Protein AF-A0A4Y2C682-F1 (afdb_monomer)

Solvent-accessible surface area (backbone atoms only — not comparable to full-atom values): 7226 Å² total; per-residue (Å²): 105,81,40,66,34,87,90,76,68,45,68,35,51,70,90,61,62,43,97,85,60,44,32,58,91,82,42,46,59,71,65,71,80,80,71,78,54,52,49,100,83,68,45,78,51,75,72,57,66,69,59,49,40,46,75,70,36,84,85,38,91,58,19,64,60,42,72,77,38,48,65,59,51,52,50,52,51,52,39,55,73,48,60,44,40,84,41,79,44,76,63,79,102,43,83,44,82,44,78,47,66,72,80,81,84,74,84,82,82,79,84,128

Sequence (112 aa):
MNIICQFRETKNFAAERPSDGKFTSCCRKGKIKLEKPSDALSNDFLYPNFLLDLLTNPNNPDYKHIHDNIRSYNRAVSFASMRAKVVDLALGDHTYSKFTVRYVIAPVTFNQ

Foldseek 3Di:
DDDAQPPQRDDDDPVQQDPLSQGCVPCVSVPDDPDQDADPVRHRDDDDVVVVCLDPPPPPPCNVVCVVCVSVVVVVVVLVVQVWDFDWDDDDPDTDTDIDGDDDDDDDDDDD

Radius of gyration: 19.68 Å; Cα contacts (8 Å, |Δi|>4): 98; chains: 1; bounding box: 40×49×56 Å

Mean predicted aligned error: 14.63 Å

Organism: Araneus ventricosus (NCBI:txid182803)

Structure (mmCIF, N/CA/C/O backbone):
data_AF-A0A4Y2C682-F1
#
_entry.id   AF-A0A4Y2C682-F1
#
loop_
_atom_site.group_PDB
_atom_site.id
_atom_site.type_symbol
_atom_site.label_atom_id
_atom_site.label_alt_id
_atom_site.label_comp_id
_atom_site.label_asym_id
_atom_site.label_entity_id
_atom_site.label_seq_id
_atom_site.pdbx_PDB_ins_code
_atom_site.Cartn_x
_atom_site.Cartn_y
_atom_site.Cartn_z
_atom_site.occupancy
_atom_site.B_iso_or_equiv
_atom_site.auth_seq_id
_atom_site.auth_comp_id
_atom_site.auth_asym_id
_atom_site.auth_atom_id
_atom_site.pdbx_PDB_model_num
ATOM 1 N N . MET A 1 1 ? -20.577 -1.050 -14.815 1.00 68.81 1 MET A N 1
ATOM 2 C CA . MET A 1 1 ? -19.581 -0.800 -13.750 1.00 68.81 1 MET A CA 1
ATOM 3 C C . MET A 1 1 ? -18.891 0.535 -14.046 1.00 68.81 1 MET A C 1
ATOM 5 O O . MET A 1 1 ? -17.860 0.569 -14.709 1.00 68.81 1 MET A O 1
ATOM 9 N N . ASN A 1 2 ? -19.538 1.646 -13.671 1.00 80.75 2 ASN A N 1
ATOM 10 C CA . ASN A 1 2 ? -19.282 2.970 -14.272 1.00 80.75 2 ASN A CA 1
ATOM 11 C C . ASN A 1 2 ? -18.843 4.005 -13.228 1.00 80.75 2 ASN A C 1
ATOM 13 O O . ASN A 1 2 ? -18.415 5.095 -13.588 1.00 80.75 2 ASN A O 1
ATOM 17 N N . ILE A 1 3 ? -18.982 3.685 -11.937 1.00 81.94 3 ILE A N 1
ATOM 18 C CA . ILE A 1 3 ? -18.628 4.590 -10.846 1.00 81.94 3 ILE A CA 1
ATOM 19 C C . ILE A 1 3 ? -17.270 4.175 -10.301 1.00 81.94 3 ILE A C 1
ATOM 21 O O . ILE A 1 3 ? -17.061 3.011 -9.957 1.00 81.94 3 ILE A O 1
ATOM 25 N N . ILE A 1 4 ? -16.354 5.136 -10.234 1.00 82.19 4 ILE A N 1
ATOM 26 C CA . ILE A 1 4 ? -15.009 4.941 -9.704 1.00 82.19 4 ILE A CA 1
ATOM 27 C C . ILE A 1 4 ? -15.016 5.301 -8.220 1.00 82.19 4 ILE A C 1
ATOM 29 O O . ILE A 1 4 ? -15.474 6.374 -7.824 1.00 82.19 4 ILE A O 1
ATOM 33 N N . CYS A 1 5 ? -14.511 4.398 -7.384 1.00 76.75 5 CYS A N 1
ATOM 34 C CA . CYS A 1 5 ? -14.280 4.697 -5.982 1.00 76.75 5 CYS A CA 1
ATOM 35 C C . CYS A 1 5 ? -13.136 5.711 -5.846 1.00 76.75 5 CYS A C 1
ATOM 37 O O . CYS A 1 5 ? -12.014 5.420 -6.243 1.00 76.75 5 CYS A O 1
ATOM 39 N N . GLN A 1 6 ? -13.377 6.858 -5.210 1.00 75.94 6 GLN A N 1
ATOM 40 C CA . GLN A 1 6 ? -12.347 7.892 -5.023 1.00 75.94 6 GLN A CA 1
ATOM 41 C C . GLN A 1 6 ? -11.151 7.424 -4.176 1.00 75.94 6 GLN A C 1
ATOM 43 O O . GLN A 1 6 ? -10.045 7.923 -4.333 1.00 75.94 6 GLN A O 1
ATOM 48 N N . PHE A 1 7 ? -11.348 6.449 -3.283 1.00 71.25 7 PHE A N 1
ATOM 49 C CA . PHE A 1 7 ? -10.297 6.005 -2.363 1.00 71.25 7 PHE A CA 1
ATOM 50 C C . PHE A 1 7 ? -9.344 4.966 -2.962 1.00 71.25 7 PHE A C 1
ATOM 52 O O . PHE A 1 7 ? -8.177 4.903 -2.567 1.00 71.25 7 PHE A O 1
ATOM 59 N N . ARG A 1 8 ? -9.841 4.099 -3.854 1.00 70.38 8 ARG A N 1
ATOM 60 C CA . ARG A 1 8 ? -9.059 2.977 -4.413 1.00 70.38 8 ARG A CA 1
ATOM 61 C C . ARG A 1 8 ? -9.163 2.817 -5.925 1.00 70.38 8 ARG A C 1
ATOM 63 O O . ARG A 1 8 ? -8.638 1.841 -6.449 1.00 70.38 8 ARG A O 1
ATOM 70 N N . GLU A 1 9 ? -9.846 3.737 -6.600 1.00 75.81 9 GLU A N 1
ATOM 71 C CA . GLU A 1 9 ? -9.977 3.807 -8.063 1.00 75.81 9 GLU A CA 1
ATOM 72 C C . GLU A 1 9 ? -10.583 2.552 -8.704 1.00 75.81 9 GLU A C 1
ATOM 74 O O . GLU A 1 9 ? -10.461 2.310 -9.903 1.00 75.81 9 GLU A O 1
ATOM 79 N N . THR A 1 10 ? -11.274 1.733 -7.915 1.00 74.44 10 THR A N 1
ATOM 80 C CA . THR A 1 10 ? -11.962 0.551 -8.425 1.00 74.44 10 THR A CA 1
ATOM 81 C C . THR A 1 10 ? -13.242 0.970 -9.134 1.00 74.44 10 THR A C 1
ATOM 83 O O . THR A 1 10 ? -13.958 1.872 -8.686 1.00 74.44 10 THR A O 1
ATOM 86 N N . LYS A 1 11 ? -13.557 0.298 -10.243 1.00 82.00 11 LYS A N 1
ATOM 87 C CA . LYS A 1 11 ? -14.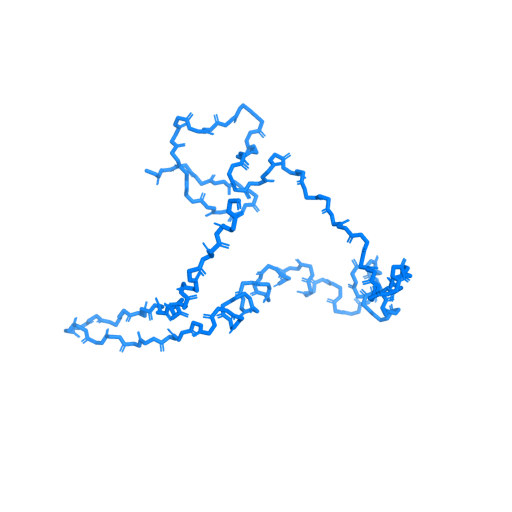866 0.420 -10.888 1.00 82.00 11 LYS A CA 1
ATOM 88 C C . LYS A 1 11 ? -15.873 -0.374 -10.053 1.00 82.00 11 LYS A C 1
ATOM 90 O O . LYS A 1 11 ? -15.575 -1.488 -9.651 1.00 82.00 11 LYS A O 1
ATOM 95 N N . ASN A 1 12 ? -17.043 0.187 -9.778 1.00 80.12 12 ASN A N 1
ATOM 96 C CA . ASN A 1 12 ? -18.121 -0.470 -9.031 1.00 80.12 12 ASN A CA 1
ATOM 97 C C . ASN A 1 12 ? -19.456 -0.274 -9.770 1.00 80.12 12 ASN A C 1
ATOM 99 O O . ASN A 1 12 ? -19.555 0.525 -10.720 1.00 80.12 12 ASN A O 1
ATOM 103 N N . PHE A 1 13 ? -20.490 -1.023 -9.384 1.00 81.38 13 PHE A N 1
ATOM 104 C CA . PHE A 1 13 ? -21.832 -0.797 -9.920 1.00 81.38 13 PHE A CA 1
ATOM 105 C C . PHE A 1 13 ? -22.444 0.465 -9.309 1.00 81.38 13 PHE A C 1
ATOM 107 O O . PHE A 1 13 ? -22.204 0.797 -8.152 1.00 81.38 13 PHE A O 1
ATOM 114 N N . ALA A 1 14 ? -23.247 1.188 -10.093 1.00 82.81 14 ALA A N 1
ATOM 115 C CA . ALA A 1 14 ? -23.876 2.418 -9.613 1.00 82.81 14 ALA A CA 1
ATOM 116 C C . ALA A 1 14 ? -24.829 2.157 -8.434 1.00 82.81 14 ALA A C 1
ATOM 118 O O . ALA A 1 14 ? -24.860 2.945 -7.494 1.00 82.81 14 ALA A O 1
ATOM 119 N N . ALA A 1 15 ? -25.523 1.014 -8.456 1.00 81.69 15 ALA A N 1
ATOM 120 C CA . ALA A 1 15 ? -26.411 0.562 -7.386 1.00 81.69 15 ALA A CA 1
ATOM 121 C C . ALA A 1 15 ? -25.685 0.290 -6.054 1.00 81.69 15 ALA A C 1
ATOM 123 O O . ALA A 1 15 ? -26.304 0.331 -4.998 1.00 81.69 15 ALA A O 1
ATOM 124 N N . GLU A 1 16 ? -24.374 0.041 -6.086 1.00 80.12 16 GLU A N 1
ATOM 125 C CA . GLU A 1 16 ? -23.567 -0.223 -4.890 1.00 80.12 16 GLU A CA 1
ATOM 126 C C . GLU A 1 16 ? -22.995 1.056 -4.272 1.00 80.12 16 GLU A C 1
ATOM 128 O O . GLU A 1 16 ? -22.283 0.969 -3.272 1.00 80.12 16 GLU A O 1
ATOM 133 N N . ARG A 1 17 ? -23.245 2.234 -4.869 1.00 81.88 17 ARG A N 1
ATOM 134 C CA . ARG A 1 17 ? -22.695 3.508 -4.395 1.00 81.88 17 ARG A CA 1
ATOM 135 C C . ARG A 1 17 ? -23.321 3.875 -3.047 1.00 81.88 17 ARG A C 1
ATOM 137 O O . ARG A 1 17 ? -24.493 4.245 -3.008 1.00 81.88 17 ARG A O 1
ATOM 144 N N . PRO A 1 18 ? -22.551 3.849 -1.949 1.00 79.62 18 PRO A N 1
ATOM 145 C CA . PRO A 1 18 ? -23.061 4.291 -0.664 1.00 79.62 18 PRO A CA 1
ATOM 146 C C . PRO A 1 18 ? -23.065 5.825 -0.590 1.00 79.62 18 PRO A C 1
ATOM 148 O O . PRO A 1 18 ? -22.289 6.496 -1.278 1.00 79.62 18 PRO A O 1
ATOM 151 N N . SER A 1 19 ? -23.929 6.383 0.261 1.00 81.50 19 SER A N 1
ATOM 152 C CA . SER A 1 19 ? -24.087 7.836 0.444 1.00 81.50 19 SER A CA 1
ATOM 153 C C . SER A 1 19 ? -22.815 8.529 0.946 1.00 81.50 19 SER A C 1
ATOM 155 O O . SER A 1 19 ? -22.566 9.680 0.604 1.00 81.50 19 SER A O 1
ATOM 157 N N . ASP A 1 20 ? -21.978 7.813 1.698 1.00 78.75 20 ASP A N 1
ATOM 158 C CA . ASP A 1 20 ? -20.686 8.272 2.220 1.00 78.75 20 ASP A CA 1
ATOM 159 C C . ASP A 1 20 ? -19.522 8.132 1.214 1.00 78.75 20 ASP A C 1
ATOM 161 O O . ASP A 1 20 ? -18.380 8.467 1.531 1.00 78.75 20 ASP A O 1
ATOM 165 N N . GLY A 1 21 ? -19.778 7.595 0.013 1.00 75.31 21 GLY A N 1
ATOM 166 C CA . GLY A 1 21 ? -18.769 7.349 -1.022 1.00 75.31 21 GLY A CA 1
ATOM 167 C C . GLY A 1 21 ? -17.776 6.218 -0.711 1.00 75.31 21 GLY A C 1
ATOM 168 O O . GLY A 1 21 ? -16.901 5.925 -1.534 1.00 75.31 21 GLY A O 1
ATOM 169 N N . LYS A 1 22 ? -17.895 5.541 0.439 1.00 75.19 22 LYS A N 1
ATOM 170 C CA . LYS A 1 22 ? -16.986 4.474 0.874 1.00 75.19 22 LYS A CA 1
ATOM 171 C C . LYS A 1 22 ? -17.593 3.100 0.606 1.00 75.19 22 LYS A C 1
ATOM 173 O O . LYS A 1 22 ? -18.225 2.494 1.467 1.00 75.19 22 LYS A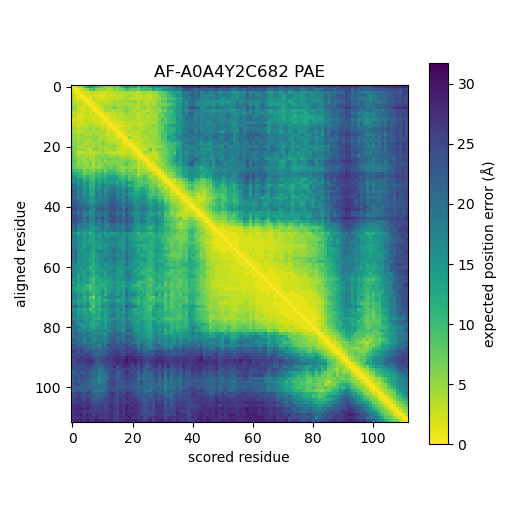 O 1
ATOM 178 N N . PHE A 1 23 ? -17.343 2.570 -0.587 1.00 78.62 23 PHE A N 1
ATOM 179 C CA . PHE A 1 23 ? -17.809 1.241 -0.995 1.00 78.62 23 PHE A CA 1
ATOM 180 C C . PHE A 1 23 ? -17.453 0.152 0.034 1.00 78.62 23 PHE A C 1
ATOM 182 O O . PHE A 1 23 ? -16.331 0.087 0.543 1.00 78.62 23 PHE A O 1
ATOM 189 N N . THR A 1 24 ? -18.406 -0.729 0.336 1.00 74.50 24 THR A N 1
ATOM 190 C CA . THR A 1 24 ? -18.225 -1.851 1.274 1.00 74.50 24 THR A CA 1
ATOM 191 C C . THR A 1 24 ? -17.246 -2.883 0.729 1.00 74.50 24 THR A C 1
ATOM 193 O O . THR A 1 24 ? -16.292 -3.225 1.420 1.00 74.50 24 THR A O 1
ATOM 196 N N . SER A 1 25 ? -17.437 -3.312 -0.518 1.00 72.50 25 SER A N 1
ATOM 197 C CA . SER A 1 25 ? -16.575 -4.295 -1.187 1.00 72.50 25 SER A CA 1
ATOM 198 C C . SER A 1 25 ? -15.130 -3.797 -1.314 1.00 72.50 25 SER A C 1
ATOM 200 O O . SER A 1 25 ? -14.180 -4.465 -0.918 1.00 72.50 25 SER A O 1
ATOM 202 N N . CYS A 1 26 ? -14.960 -2.562 -1.787 1.00 72.25 26 CYS A N 1
ATOM 203 C CA . CYS A 1 26 ? -13.646 -2.016 -2.100 1.00 72.25 26 CYS A CA 1
ATOM 204 C C . CYS A 1 26 ? -12.932 -1.374 -0.894 1.00 72.25 26 CYS A C 1
ATOM 206 O O . CYS A 1 26 ? -11.746 -1.608 -0.663 1.00 72.25 26 CYS A O 1
ATOM 208 N N . CYS A 1 27 ? -13.623 -0.531 -0.124 1.00 69.12 27 CYS A N 1
ATOM 209 C CA . CYS A 1 27 ? -13.009 0.236 0.962 1.00 69.12 27 CYS A CA 1
ATOM 210 C C . CYS A 1 27 ? -13.247 -0.374 2.339 1.00 69.12 27 CYS A C 1
ATOM 212 O O . CYS A 1 27 ? -12.723 0.176 3.305 1.00 69.12 27 CYS A O 1
ATOM 214 N N . ARG A 1 28 ? -14.085 -1.416 2.472 1.00 74.88 28 ARG A N 1
ATOM 215 C CA . ARG A 1 28 ? -14.646 -1.848 3.768 1.00 74.88 28 ARG A CA 1
ATOM 216 C C . ARG A 1 28 ? -15.188 -0.662 4.579 1.00 74.88 28 ARG A C 1
ATOM 218 O O . ARG A 1 28 ? -14.989 -0.583 5.785 1.00 74.88 28 ARG A O 1
ATOM 225 N N . LYS A 1 29 ? -15.816 0.323 3.920 1.00 71.06 29 LYS A N 1
ATOM 226 C CA . LYS A 1 29 ? -16.220 1.604 4.543 1.00 71.06 29 LYS A CA 1
ATOM 227 C C . LYS A 1 29 ? -15.081 2.372 5.250 1.00 71.06 29 LYS A C 1
ATOM 229 O O . LYS A 1 29 ? -15.305 3.093 6.217 1.00 71.06 29 LYS A O 1
ATOM 234 N N . GLY A 1 30 ? -13.839 2.206 4.803 1.00 62.62 30 GLY A N 1
ATOM 235 C CA . GLY A 1 30 ? -12.648 2.751 5.462 1.00 62.62 30 GLY A CA 1
ATOM 236 C C . GLY A 1 30 ? -12.229 1.994 6.728 1.00 62.62 30 GLY A C 1
ATOM 237 O O . GLY A 1 30 ? -11.282 2.407 7.386 1.00 62.62 30 GLY A O 1
ATOM 238 N N . LYS A 1 31 ? -12.895 0.885 7.074 1.00 62.84 31 LYS A N 1
ATOM 239 C CA . LYS A 1 31 ? -12.539 0.031 8.210 1.00 62.84 31 LYS A CA 1
ATOM 240 C C . LYS A 1 31 ? -11.465 -0.964 7.786 1.00 62.84 31 LYS A C 1
ATOM 242 O O . LYS A 1 31 ? -11.735 -2.140 7.554 1.00 62.84 31 LYS A O 1
ATOM 247 N N . ILE A 1 32 ? -10.236 -0.484 7.672 1.00 61.41 32 ILE A N 1
ATOM 248 C CA . ILE A 1 32 ? -9.067 -1.355 7.745 1.00 61.41 32 ILE A CA 1
ATOM 249 C C . ILE A 1 32 ? -8.522 -1.194 9.151 1.00 61.41 32 ILE A C 1
ATOM 251 O O . ILE A 1 32 ? -7.896 -0.189 9.469 1.00 61.41 32 ILE A O 1
ATOM 255 N N . LYS A 1 33 ? -8.822 -2.168 10.012 1.00 59.97 33 LYS A N 1
ATOM 256 C CA . LYS A 1 33 ? -8.011 -2.375 11.206 1.00 59.97 33 LYS A CA 1
ATOM 257 C C . LYS A 1 33 ? -6.747 -3.070 10.721 1.00 59.97 33 LYS A C 1
ATOM 259 O O . LYS A 1 33 ? -6.833 -4.191 10.227 1.00 59.97 33 LYS A O 1
ATOM 264 N N . LEU A 1 34 ? -5.616 -2.377 10.788 1.00 56.09 34 LEU A N 1
ATOM 265 C CA . LEU A 1 34 ? -4.331 -3.060 10.757 1.00 56.09 34 LEU A CA 1
ATOM 266 C C . LEU A 1 34 ? -4.245 -3.809 12.083 1.00 56.09 34 LEU A C 1
ATOM 268 O O . LEU A 1 34 ? -4.291 -3.187 13.146 1.00 56.09 34 LEU A O 1
ATOM 272 N N . GLU A 1 35 ? -4.241 -5.135 12.021 1.00 61.81 35 GLU A N 1
ATOM 273 C CA . GLU A 1 35 ? -3.887 -5.930 13.189 1.00 61.81 35 GLU A CA 1
ATOM 274 C C . GLU A 1 35 ? -2.452 -5.573 13.569 1.00 61.81 35 GLU A C 1
ATOM 276 O O . GLU A 1 35 ? -1.614 -5.330 12.692 1.00 61.81 35 GLU A O 1
ATOM 281 N N . LYS A 1 36 ? -2.182 -5.477 14.873 1.00 66.94 36 LYS A N 1
ATOM 282 C CA . LYS A 1 36 ? -0.801 -5.349 15.318 1.00 66.94 36 LYS A CA 1
ATOM 283 C C . LYS A 1 36 ? -0.069 -6.592 14.821 1.00 66.94 36 LYS A C 1
ATOM 285 O O . LYS A 1 36 ? -0.561 -7.691 15.079 1.00 66.94 36 LYS A O 1
ATOM 290 N N . PRO A 1 37 ? 1.045 -6.445 14.090 1.00 66.56 37 PRO A N 1
ATOM 291 C CA . PRO A 1 37 ? 1.846 -7.604 13.759 1.00 66.56 37 PRO A CA 1
ATOM 292 C C . PRO A 1 37 ? 2.256 -8.259 15.078 1.00 66.56 37 PRO A C 1
ATOM 294 O O . PRO A 1 37 ? 2.712 -7.573 15.991 1.00 66.56 37 PRO A O 1
ATOM 297 N N . SER A 1 38 ? 2.044 -9.562 15.190 1.00 72.44 38 SER A N 1
ATOM 298 C CA . SER A 1 38 ? 2.489 -10.370 16.317 1.00 72.44 38 SER A CA 1
ATOM 299 C C . SER A 1 38 ? 3.309 -11.544 15.801 1.00 72.44 38 SER A C 1
ATOM 301 O O . SER A 1 38 ? 3.122 -12.001 14.670 1.00 72.44 38 SER A O 1
ATOM 303 N N . ASP A 1 39 ? 4.283 -11.989 16.591 1.00 71.94 39 ASP A N 1
ATOM 304 C CA . ASP A 1 39 ? 5.057 -13.182 16.255 1.00 71.94 39 ASP A CA 1
ATOM 305 C C . ASP A 1 3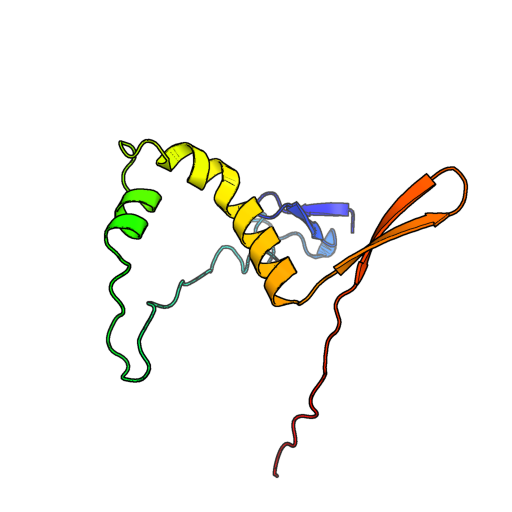9 ? 4.234 -14.466 16.491 1.00 71.94 39 ASP A C 1
ATOM 307 O O . ASP A 1 39 ? 3.096 -14.437 16.966 1.00 71.94 39 ASP A O 1
ATOM 311 N N . ALA A 1 40 ? 4.815 -15.627 16.173 1.00 74.62 40 ALA A N 1
ATOM 312 C CA . ALA A 1 40 ? 4.174 -16.926 16.402 1.00 74.62 40 ALA A CA 1
ATOM 313 C C . ALA A 1 40 ? 3.862 -17.211 17.889 1.00 74.62 40 ALA A C 1
ATOM 315 O O . ALA A 1 40 ? 3.102 -18.130 18.189 1.00 74.62 40 ALA A O 1
ATOM 316 N N . LEU A 1 41 ? 4.437 -16.434 18.809 1.00 81.81 41 LEU A N 1
ATOM 317 C CA . LEU A 1 41 ? 4.247 -16.515 20.255 1.00 81.81 41 LEU A CA 1
ATOM 318 C C . LEU A 1 41 ? 3.294 -15.423 20.775 1.00 81.81 41 LEU A C 1
ATOM 320 O O . LEU A 1 41 ? 3.126 -15.284 21.982 1.00 81.81 41 LEU A O 1
ATOM 324 N N . SER A 1 42 ? 2.624 -14.692 19.875 1.00 75.12 42 SER A N 1
ATOM 325 C CA . SER A 1 42 ? 1.705 -13.589 20.187 1.00 75.12 42 SER A CA 1
ATOM 326 C C . SER A 1 42 ? 2.351 -12.379 20.875 1.00 75.12 42 SER A C 1
ATOM 328 O O . SER A 1 42 ? 1.642 -11.574 21.478 1.00 75.12 42 SER A O 1
ATOM 330 N N . ASN A 1 43 ? 3.669 -12.204 20.764 1.00 79.81 43 ASN A N 1
ATOM 331 C CA . ASN A 1 43 ? 4.322 -10.969 21.190 1.00 79.81 43 ASN A CA 1
ATOM 332 C C . ASN A 1 43 ? 4.088 -9.879 20.144 1.00 79.81 43 ASN A C 1
ATOM 334 O O . ASN A 1 43 ? 4.235 -10.134 18.946 1.00 79.81 43 ASN A O 1
ATOM 338 N N . ASP A 1 44 ? 3.765 -8.663 20.594 1.00 77.81 44 ASP A N 1
ATOM 339 C CA . ASP A 1 44 ? 3.654 -7.490 19.723 1.00 77.81 44 ASP A CA 1
ATOM 340 C C . ASP A 1 44 ? 4.983 -7.298 18.967 1.00 77.81 44 ASP A C 1
ATOM 342 O O . ASP A 1 44 ? 6.031 -7.026 19.559 1.00 77.81 44 ASP A O 1
ATOM 346 N N . PHE A 1 45 ? 4.943 -7.424 17.642 1.00 68.38 45 PHE A N 1
ATOM 347 C CA . PHE A 1 45 ? 6.070 -7.097 16.785 1.00 68.38 45 PHE A CA 1
ATOM 348 C C . PHE A 1 45 ? 6.207 -5.576 16.770 1.00 68.38 45 PHE A C 1
ATOM 350 O O . PHE A 1 45 ? 5.373 -4.854 16.214 1.00 68.38 45 PHE A O 1
ATOM 357 N N . LEU A 1 46 ? 7.277 -5.069 17.374 1.00 70.69 46 LEU A N 1
ATOM 358 C CA . LEU A 1 46 ? 7.679 -3.690 17.149 1.00 70.69 46 LEU A CA 1
ATOM 359 C C . LEU A 1 46 ? 8.097 -3.562 15.687 1.00 70.69 46 LEU A C 1
ATOM 361 O O . LEU A 1 46 ? 9.001 -4.258 15.218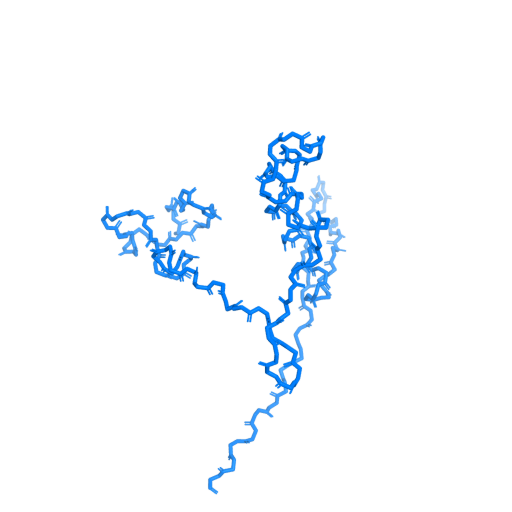 1.00 70.69 46 LEU A O 1
ATOM 365 N N . TYR A 1 47 ? 7.423 -2.672 14.957 1.00 71.38 47 TYR A N 1
ATOM 366 C CA . TYR A 1 47 ? 7.895 -2.275 13.640 1.00 71.38 47 TYR A CA 1
ATOM 367 C C . TYR A 1 47 ? 9.349 -1.812 13.774 1.00 71.38 47 TYR A C 1
ATOM 369 O O . TYR A 1 47 ? 9.646 -1.019 14.671 1.00 71.38 47 TYR A O 1
ATOM 377 N N . PRO A 1 48 ? 10.257 -2.278 12.900 1.00 84.31 48 PRO A N 1
ATOM 378 C CA . PRO A 1 48 ? 11.609 -1.754 12.849 1.00 84.31 48 PRO A CA 1
ATOM 379 C C . PRO A 1 48 ? 11.597 -0.222 12.852 1.00 84.31 48 PRO A C 1
ATOM 381 O O . PRO A 1 48 ? 10.858 0.389 12.078 1.00 84.31 48 PRO A O 1
ATOM 384 N N . ASN A 1 49 ? 12.424 0.397 13.699 1.00 8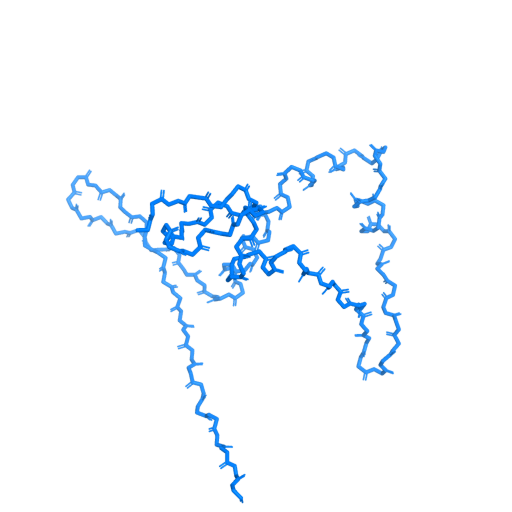2.81 49 ASN A N 1
ATOM 385 C CA . ASN A 1 49 ? 12.416 1.852 13.900 1.00 82.81 49 ASN A CA 1
ATOM 386 C C . ASN A 1 49 ? 12.578 2.632 12.591 1.00 82.81 49 ASN A C 1
ATOM 388 O O . ASN A 1 49 ? 11.952 3.671 12.423 1.00 82.81 49 ASN A O 1
ATOM 392 N N . PHE A 1 50 ? 13.354 2.105 11.640 1.00 84.50 50 PHE A N 1
ATOM 393 C CA . PHE 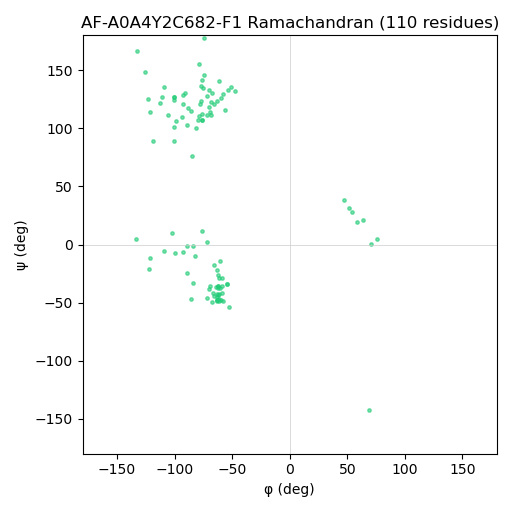A 1 50 ? 13.510 2.735 10.332 1.00 84.50 50 PHE A CA 1
ATOM 394 C C . PHE A 1 50 ? 12.197 2.768 9.533 1.00 84.50 50 PHE A C 1
ATOM 396 O O . PHE A 1 50 ? 11.938 3.761 8.874 1.00 84.50 50 PHE A O 1
ATOM 403 N N . LEU A 1 51 ? 11.344 1.734 9.606 1.00 83.25 51 LEU A N 1
ATOM 404 C CA . LEU A 1 51 ? 10.033 1.735 8.941 1.00 83.25 51 LEU A CA 1
ATOM 405 C C . LEU A 1 51 ? 9.074 2.706 9.620 1.00 83.25 51 LEU A C 1
ATOM 407 O O . LEU A 1 51 ? 8.297 3.375 8.945 1.00 83.25 51 LEU A O 1
ATOM 411 N N . LEU A 1 52 ? 9.124 2.783 10.949 1.00 84.12 52 LEU A N 1
ATOM 412 C CA . LEU A 1 52 ? 8.313 3.737 11.692 1.00 84.12 52 LEU A CA 1
ATOM 413 C C . LEU A 1 52 ? 8.701 5.172 11.328 1.00 84.12 52 LEU A C 1
ATOM 415 O O . LEU A 1 52 ? 7.823 5.971 11.007 1.00 84.12 52 LEU A O 1
ATOM 419 N N . ASP A 1 53 ? 9.998 5.473 11.312 1.00 86.06 53 ASP A N 1
ATOM 420 C CA . ASP A 1 53 ? 10.539 6.768 10.901 1.00 86.06 53 ASP A CA 1
ATOM 421 C C . ASP A 1 53 ? 10.117 7.107 9.464 1.00 86.06 53 ASP A C 1
ATOM 423 O O . ASP A 1 53 ? 9.518 8.145 9.208 1.00 86.06 53 ASP A O 1
ATOM 427 N N . LEU A 1 54 ? 10.277 6.163 8.542 1.00 87.44 54 LEU A N 1
ATOM 428 C CA . LEU A 1 54 ? 9.898 6.308 7.140 1.00 87.44 54 LEU A CA 1
ATOM 429 C C . LEU A 1 54 ? 8.405 6.605 6.920 1.00 87.44 54 LEU A C 1
ATOM 431 O O . LEU A 1 54 ? 8.038 7.343 6.007 1.00 87.44 54 LEU A O 1
ATOM 435 N N . LEU A 1 55 ? 7.532 6.019 7.745 1.00 84.06 55 LEU A N 1
ATOM 436 C CA . LEU A 1 55 ? 6.079 6.157 7.622 1.00 84.06 55 LEU A CA 1
ATOM 437 C C . LEU A 1 55 ? 5.511 7.353 8.391 1.00 84.06 55 LEU A C 1
ATOM 439 O O . LEU A 1 55 ? 4.428 7.824 8.038 1.00 84.06 55 LEU A O 1
ATOM 443 N N . THR A 1 56 ? 6.201 7.829 9.432 1.00 85.44 56 THR A N 1
ATOM 444 C CA . THR A 1 56 ? 5.651 8.813 10.380 1.00 85.44 56 THR A CA 1
ATOM 445 C C . THR A 1 56 ? 6.451 10.103 10.517 1.00 85.44 56 THR A C 1
ATOM 447 O O . THR A 1 56 ? 5.859 11.095 10.930 1.00 85.44 56 THR A O 1
ATOM 450 N N . ASN A 1 57 ? 7.742 10.131 10.168 1.00 89.38 57 ASN A N 1
ATOM 451 C CA . ASN A 1 57 ? 8.605 11.303 10.318 1.00 89.38 57 ASN A CA 1
ATOM 452 C C . ASN A 1 57 ? 8.639 12.139 9.024 1.00 89.38 57 ASN A C 1
ATOM 454 O O . ASN A 1 57 ? 9.291 11.736 8.059 1.00 89.38 57 ASN A O 1
ATOM 458 N N . PRO A 1 58 ? 8.032 13.341 8.995 1.00 90.25 58 PRO A N 1
ATOM 459 C CA . PRO A 1 58 ? 8.036 14.193 7.806 1.00 90.25 58 PRO A CA 1
ATOM 460 C C . PRO A 1 58 ? 9.423 14.721 7.418 1.00 90.25 58 PRO A C 1
ATOM 462 O O . PRO A 1 58 ? 9.600 15.174 6.291 1.00 90.25 58 PRO A O 1
ATOM 465 N N . ASN A 1 59 ? 10.394 14.685 8.339 1.00 93.06 59 ASN A N 1
ATOM 466 C CA . ASN A 1 59 ? 11.767 15.129 8.087 1.00 93.06 59 ASN A CA 1
ATOM 467 C C . ASN A 1 59 ? 12.621 14.054 7.402 1.00 93.06 59 ASN A C 1
ATOM 469 O O . ASN A 1 59 ? 13.742 14.344 6.985 1.00 93.06 59 ASN A O 1
ATOM 473 N N . ASN A 1 60 ? 12.129 12.816 7.305 1.00 91.19 60 ASN A N 1
ATOM 474 C CA . ASN A 1 60 ? 12.827 11.763 6.585 1.00 91.19 60 ASN A CA 1
ATOM 475 C C . ASN A 1 60 ? 12.827 12.094 5.074 1.00 91.19 60 ASN A C 1
ATOM 477 O O . ASN A 1 60 ? 11.762 12.398 4.524 1.00 91.19 60 ASN A O 1
ATOM 481 N N . PRO A 1 61 ? 13.984 12.037 4.383 1.00 93.31 61 PRO A N 1
ATOM 482 C CA . PRO A 1 61 ? 14.085 12.415 2.970 1.00 93.31 61 PRO A CA 1
ATOM 483 C C . PRO A 1 61 ? 13.167 11.591 2.054 1.00 93.31 61 PRO A C 1
ATOM 485 O O . PRO A 1 61 ? 12.678 12.103 1.047 1.00 93.31 61 PRO A O 1
ATOM 488 N N . ASP A 1 62 ? 12.875 10.346 2.432 1.00 90.75 62 ASP A N 1
ATOM 489 C CA . ASP A 1 62 ? 12.063 9.417 1.649 1.00 90.75 62 ASP A CA 1
ATOM 490 C C . ASP A 1 62 ? 10.569 9.458 2.013 1.00 90.75 62 ASP A C 1
ATOM 492 O O . ASP A 1 62 ? 9.754 8.840 1.320 1.00 90.75 62 ASP A O 1
ATOM 496 N N . TYR A 1 63 ? 10.177 10.211 3.054 1.00 90.06 63 TYR A N 1
ATOM 497 C CA . TYR A 1 63 ? 8.798 10.271 3.558 1.00 90.06 63 TYR A CA 1
ATOM 498 C C . TYR A 1 63 ? 7.796 10.584 2.443 1.00 90.06 63 TYR A C 1
ATOM 500 O O . TYR A 1 63 ? 6.840 9.839 2.210 1.00 90.06 63 TYR A O 1
ATOM 508 N N . LYS A 1 64 ? 8.034 11.674 1.705 1.00 92.62 64 LYS A N 1
ATOM 509 C CA . LYS A 1 64 ? 7.129 12.120 0.640 1.00 92.62 64 LYS A CA 1
ATOM 510 C C . LYS A 1 64 ? 7.044 11.090 -0.484 1.00 92.62 64 LYS A C 1
ATOM 512 O O . LYS A 1 64 ? 5.952 10.718 -0.901 1.00 92.62 64 LYS A O 1
ATOM 517 N N . HIS A 1 65 ? 8.196 10.600 -0.935 1.00 91.56 65 HIS A N 1
ATOM 518 C CA . HIS A 1 65 ? 8.268 9.625 -2.014 1.00 91.56 65 HIS A CA 1
ATOM 519 C C . HIS A 1 65 ? 7.493 8.351 -1.668 1.00 91.56 65 HIS A C 1
ATOM 521 O O . HIS A 1 65 ? 6.756 7.826 -2.502 1.00 91.56 65 HIS A O 1
ATOM 527 N N . ILE A 1 66 ? 7.600 7.877 -0.430 1.00 88.38 66 ILE A N 1
ATOM 528 C CA . ILE A 1 66 ? 6.885 6.681 0.002 1.00 88.38 66 ILE A CA 1
ATOM 529 C C . ILE A 1 66 ? 5.400 6.941 0.144 1.00 88.38 66 ILE A C 1
ATOM 531 O O . ILE A 1 66 ? 4.627 6.148 -0.378 1.00 88.38 66 ILE A O 1
ATOM 535 N N . HIS A 1 67 ? 4.964 8.033 0.764 1.00 86.62 67 HIS A N 1
ATOM 536 C CA . HIS A 1 67 ? 3.529 8.324 0.871 1.00 86.62 67 HIS A CA 1
ATOM 537 C C . HIS A 1 67 ? 2.854 8.484 -0.497 1.00 86.62 67 HIS A C 1
ATOM 539 O O . HIS A 1 67 ? 1.748 7.972 -0.699 1.00 86.62 67 HIS A O 1
ATOM 545 N N . ASP A 1 68 ? 3.549 9.090 -1.459 1.00 88.44 68 ASP A N 1
ATOM 546 C CA . ASP A 1 68 ? 3.052 9.246 -2.826 1.00 88.44 68 ASP A CA 1
ATOM 547 C C . ASP A 1 68 ? 2.990 7.893 -3.570 1.00 88.44 68 ASP A C 1
ATOM 549 O O . ASP A 1 68 ? 2.040 7.629 -4.314 1.00 88.44 68 ASP A O 1
ATOM 553 N N . ASN A 1 69 ? 3.949 6.986 -3.327 1.00 88.38 69 ASN A N 1
ATOM 554 C CA . ASN A 1 69 ? 4.124 5.755 -4.112 1.00 88.38 69 ASN A CA 1
ATOM 555 C C . ASN A 1 69 ? 3.756 4.440 -3.398 1.00 88.38 69 ASN A C 1
ATOM 557 O O . ASN A 1 69 ? 3.703 3.396 -4.055 1.00 88.38 69 ASN A O 1
ATOM 561 N N . ILE A 1 70 ? 3.421 4.443 -2.102 1.00 84.94 70 ILE A N 1
ATOM 562 C CA . ILE A 1 70 ? 3.153 3.233 -1.291 1.00 84.94 70 ILE A CA 1
ATOM 563 C C . ILE A 1 70 ? 2.074 2.346 -1.922 1.00 84.94 70 ILE A C 1
ATOM 565 O O . ILE A 1 70 ? 2.139 1.117 -1.876 1.00 84.94 70 ILE A O 1
ATOM 569 N N . ARG A 1 71 ? 1.086 2.956 -2.587 1.00 80.25 71 ARG A N 1
ATOM 570 C CA . ARG A 1 71 ? 0.048 2.226 -3.326 1.00 80.25 71 ARG A CA 1
ATOM 571 C C . ARG A 1 71 ? 0.610 1.477 -4.528 1.00 80.25 71 ARG A C 1
ATOM 573 O O . ARG A 1 71 ? 0.199 0.342 -4.758 1.00 80.25 71 ARG A O 1
ATOM 580 N N . SER A 1 72 ? 1.523 2.090 -5.276 1.00 82.94 72 SER A N 1
ATOM 581 C CA . SER A 1 72 ? 2.189 1.456 -6.415 1.00 82.94 72 SER A CA 1
ATOM 582 C C . SER A 1 72 ? 3.026 0.264 -5.953 1.00 82.94 72 SER A C 1
ATOM 584 O O . SER A 1 72 ? 2.879 -0.836 -6.484 1.00 82.94 72 SER A O 1
ATOM 586 N N . TYR A 1 73 ? 3.793 0.432 -4.872 1.00 85.12 73 TYR A N 1
ATOM 587 C CA . TYR A 1 73 ? 4.568 -0.657 -4.277 1.00 85.12 73 TYR A CA 1
ATOM 588 C C . TYR A 1 73 ? 3.685 -1.804 -3.794 1.00 85.12 73 TYR A C 1
ATOM 590 O O . TYR A 1 73 ? 3.925 -2.951 -4.159 1.00 85.12 73 TYR A O 1
ATOM 598 N N . ASN A 1 74 ? 2.602 -1.516 -3.072 1.00 79.94 74 ASN A N 1
ATOM 599 C CA . ASN A 1 74 ? 1.674 -2.553 -2.617 1.00 79.94 74 ASN A CA 1
ATOM 600 C C . ASN A 1 74 ? 1.003 -3.292 -3.786 1.00 79.94 74 ASN A C 1
ATOM 602 O O . ASN A 1 74 ? 0.789 -4.504 -3.702 1.00 79.94 74 ASN A O 1
ATOM 606 N N . ARG A 1 75 ? 0.698 -2.593 -4.890 1.00 76.94 75 ARG A N 1
ATOM 607 C CA . ARG A 1 75 ? 0.205 -3.215 -6.131 1.00 76.94 75 ARG A CA 1
ATOM 608 C C . ARG A 1 75 ? 1.267 -4.147 -6.722 1.00 76.94 75 ARG A C 1
ATOM 610 O O . ARG A 1 75 ? 0.948 -5.301 -6.995 1.00 76.94 75 ARG A O 1
ATOM 617 N N . ALA A 1 76 ? 2.513 -3.690 -6.854 1.00 79.00 76 ALA A N 1
ATOM 618 C CA . ALA A 1 76 ? 3.621 -4.488 -7.382 1.00 79.00 76 ALA A CA 1
ATOM 619 C C . ALA A 1 76 ? 3.928 -5.724 -6.515 1.00 79.00 76 ALA A C 1
ATOM 621 O O . ALA A 1 76 ? 4.076 -6.826 -7.040 1.00 79.00 76 ALA A O 1
ATOM 622 N N . VAL A 1 77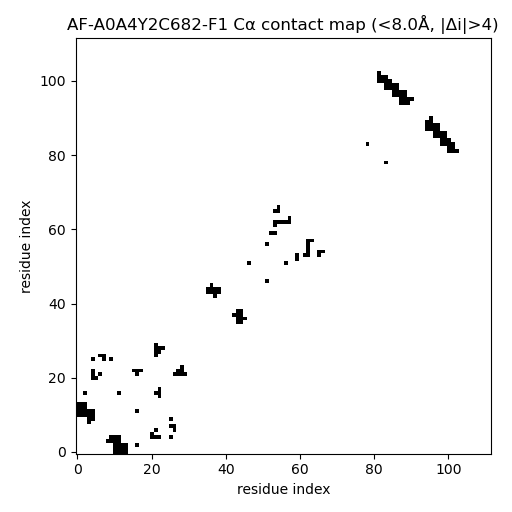 ? 3.941 -5.572 -5.188 1.00 78.44 77 VAL A N 1
ATOM 623 C CA . VAL A 1 77 ? 4.156 -6.674 -4.237 1.00 78.44 77 VAL A CA 1
ATOM 624 C C . VAL A 1 77 ? 3.009 -7.679 -4.291 1.00 78.44 77 VAL A C 1
ATOM 626 O O . VAL A 1 77 ? 3.260 -8.880 -4.352 1.00 78.44 77 VAL A O 1
ATOM 629 N N . SER A 1 78 ? 1.753 -7.220 -4.334 1.00 75.75 78 SER A N 1
ATOM 630 C CA . SER A 1 78 ? 0.598 -8.118 -4.488 1.00 75.75 78 SER A CA 1
ATOM 631 C C . SER A 1 78 ? 0.678 -8.885 -5.807 1.00 75.75 78 SER A C 1
ATOM 633 O O . SER A 1 78 ? 0.446 -10.091 -5.847 1.00 75.75 78 SER A O 1
ATOM 635 N N . PHE A 1 79 ? 1.051 -8.195 -6.886 1.00 76.81 79 PHE A N 1
ATOM 636 C CA . PHE A 1 79 ? 1.239 -8.790 -8.203 1.00 76.81 79 PHE A CA 1
ATOM 637 C C . PHE A 1 79 ? 2.314 -9.889 -8.183 1.00 76.81 79 PHE A C 1
ATOM 639 O O . PHE A 1 79 ? 2.061 -11.011 -8.628 1.00 76.81 79 PHE A O 1
ATOM 646 N N . ALA A 1 80 ? 3.472 -9.608 -7.581 1.00 75.00 80 ALA A N 1
ATOM 647 C CA . ALA A 1 80 ? 4.547 -10.580 -7.403 1.00 75.00 80 ALA A CA 1
ATOM 648 C C . ALA A 1 80 ? 4.130 -11.764 -6.507 1.00 75.00 80 ALA A C 1
ATOM 650 O O . ALA A 1 80 ? 4.390 -12.917 -6.850 1.00 75.00 80 ALA A O 1
ATOM 651 N N . SER A 1 81 ? 3.429 -11.500 -5.397 1.00 73.38 81 SER A N 1
ATOM 652 C CA . SER A 1 81 ? 2.942 -12.517 -4.451 1.00 73.38 81 SER A CA 1
ATOM 653 C C . SER A 1 81 ? 1.956 -13.492 -5.102 1.00 73.38 81 SER A C 1
ATOM 655 O O . SER A 1 81 ? 2.033 -14.701 -4.887 1.00 73.38 81 SER A O 1
ATOM 657 N N . MET A 1 82 ? 1.105 -12.992 -6.000 1.00 77.00 82 MET A N 1
ATOM 658 C CA . MET A 1 82 ? 0.198 -13.809 -6.812 1.00 77.00 82 MET A CA 1
ATOM 659 C C . MET A 1 82 ? 0.911 -14.610 -7.917 1.00 77.00 82 MET A C 1
ATOM 661 O O . MET A 1 82 ? 0.249 -15.278 -8.713 1.00 77.00 82 MET A O 1
ATOM 665 N N . ARG A 1 83 ? 2.250 -14.541 -8.008 1.00 73.69 83 ARG A N 1
ATOM 666 C CA . ARG A 1 83 ? 3.058 -15.112 -9.102 1.00 73.69 83 ARG A CA 1
ATOM 667 C C . ARG A 1 83 ? 2.541 -14.685 -10.477 1.00 73.69 83 ARG A C 1
ATOM 669 O O . ARG A 1 83 ? 2.604 -15.453 -11.441 1.00 73.69 83 ARG A O 1
ATOM 676 N N . ALA A 1 84 ? 1.980 -13.480 -10.548 1.00 67.56 84 ALA A N 1
ATOM 677 C CA . ALA A 1 84 ? 1.397 -12.970 -11.765 1.00 67.56 84 ALA A CA 1
ATOM 678 C C . ALA A 1 84 ? 2.519 -12.678 -12.766 1.00 67.56 84 ALA A C 1
ATOM 680 O O . ALA A 1 84 ? 3.549 -12.101 -12.419 1.00 67.56 84 ALA A O 1
ATOM 681 N N . LYS A 1 85 ? 2.341 -13.122 -14.011 1.00 67.69 85 LYS A N 1
ATOM 682 C CA . LYS A 1 85 ? 3.298 -12.869 -15.093 1.00 67.69 85 LYS A CA 1
ATOM 683 C C . LYS A 1 85 ? 2.694 -11.887 -16.079 1.00 67.69 85 LYS A C 1
ATOM 685 O O . LYS A 1 85 ? 1.522 -12.023 -16.444 1.00 67.69 85 LYS A O 1
ATOM 690 N N . VAL A 1 86 ? 3.502 -10.919 -16.497 1.00 65.44 86 VAL A N 1
ATOM 691 C CA . VAL A 1 86 ? 3.197 -10.087 -17.659 1.00 65.44 86 VAL A CA 1
ATOM 692 C C . VAL A 1 86 ? 3.510 -10.922 -18.889 1.00 65.44 86 VAL A C 1
ATOM 694 O O . VAL A 1 86 ? 4.608 -11.463 -19.011 1.00 65.44 86 VAL A O 1
ATOM 697 N N . VAL A 1 87 ? 2.517 -11.093 -19.750 1.00 71.19 87 VAL A N 1
ATOM 698 C CA . VAL A 1 87 ? 2.680 -11.729 -21.052 1.00 71.19 87 VAL A CA 1
ATOM 699 C C . VAL A 1 87 ? 2.235 -10.706 -22.078 1.00 71.19 87 VAL A C 1
ATOM 701 O O . VAL A 1 87 ? 1.059 -10.334 -22.109 1.00 71.19 87 VAL A O 1
ATOM 704 N N . ASP A 1 88 ? 3.175 -10.242 -22.890 1.00 69.56 88 ASP A N 1
ATOM 705 C CA . ASP A 1 88 ? 2.853 -9.381 -24.017 1.00 69.56 88 ASP A CA 1
ATOM 706 C C . ASP A 1 88 ? 2.301 -10.249 -25.145 1.00 69.56 88 ASP A C 1
ATOM 708 O O . ASP A 1 88 ? 2.932 -11.205 -25.599 1.00 69.56 88 ASP A O 1
ATOM 712 N N . LEU A 1 89 ? 1.072 -9.948 -25.551 1.00 58.22 89 LEU A N 1
ATOM 713 C CA . LEU A 1 89 ? 0.421 -10.576 -26.688 1.00 58.22 89 LEU A CA 1
ATOM 714 C C . LEU A 1 89 ? 0.413 -9.555 -27.821 1.00 58.22 89 LEU A C 1
ATOM 716 O O . LEU A 1 89 ? -0.280 -8.538 -27.747 1.00 58.22 89 LEU A O 1
ATOM 720 N N . ALA A 1 90 ? 1.185 -9.833 -28.866 1.00 64.50 90 ALA A N 1
ATOM 721 C CA . ALA A 1 90 ? 1.037 -9.146 -30.138 1.00 64.50 90 ALA A CA 1
ATOM 722 C C . ALA A 1 90 ? -0.159 -9.768 -30.873 1.00 64.50 90 ALA A C 1
ATOM 724 O O . ALA A 1 90 ? -0.108 -10.932 -31.274 1.00 64.50 90 ALA A O 1
ATOM 725 N N . LEU A 1 91 ? -1.251 -9.013 -31.011 1.00 56.69 91 LEU A N 1
ATOM 726 C CA . LEU A 1 91 ? -2.401 -9.389 -31.835 1.00 56.69 91 LEU A CA 1
ATOM 727 C C . LEU A 1 91 ? -2.545 -8.322 -32.932 1.00 56.69 91 LEU A C 1
ATOM 729 O O . LEU A 1 91 ? -3.204 -7.304 -32.738 1.00 56.69 91 LEU A O 1
ATOM 733 N N . GLY A 1 92 ? -1.874 -8.529 -34.069 1.00 70.31 92 GLY A N 1
ATOM 734 C CA . GLY A 1 92 ? -1.790 -7.525 -35.141 1.00 70.31 92 GLY A CA 1
ATOM 735 C C . GLY A 1 92 ? -0.957 -6.295 -34.743 1.00 70.31 92 GLY A C 1
ATOM 736 O O . GLY A 1 92 ? 0.027 -6.434 -34.022 1.00 70.31 92 GLY A O 1
ATOM 737 N N . ASP A 1 93 ? -1.372 -5.098 -35.176 1.00 70.62 93 ASP A N 1
ATOM 738 C CA . ASP A 1 93 ? -0.694 -3.806 -34.913 1.00 70.62 93 ASP A CA 1
ATOM 739 C C . ASP A 1 93 ? -0.904 -3.255 -33.487 1.00 70.62 93 ASP A C 1
ATOM 741 O O . ASP A 1 93 ? -0.604 -2.094 -33.189 1.00 70.62 93 ASP A O 1
ATOM 745 N N . HIS A 1 94 ? -1.450 -4.062 -32.575 1.00 48.91 94 HIS A N 1
ATOM 746 C CA . HIS A 1 94 ? -1.722 -3.655 -31.202 1.00 48.91 94 HIS A CA 1
ATOM 747 C C . HIS A 1 94 ? -1.017 -4.578 -30.206 1.00 48.91 94 HIS A C 1
ATOM 749 O O . HIS A 1 94 ? -1.188 -5.800 -30.208 1.00 48.91 94 HIS A O 1
ATOM 755 N N . THR A 1 95 ? -0.231 -3.968 -29.321 1.00 53.38 95 THR A N 1
ATOM 756 C CA . THR A 1 95 ? 0.379 -4.623 -28.166 1.00 53.38 95 THR A CA 1
ATOM 757 C C . THR A 1 95 ? -0.570 -4.550 -26.977 1.00 53.38 95 THR A C 1
ATOM 759 O O . THR A 1 95 ? -0.895 -3.475 -26.474 1.00 53.38 95 THR A O 1
ATOM 762 N N . TYR A 1 96 ? -1.010 -5.715 -26.507 1.00 52.97 96 TYR A N 1
ATOM 763 C CA . TYR A 1 96 ? -1.772 -5.834 -25.269 1.00 52.97 96 TYR A CA 1
ATOM 764 C C . TYR A 1 96 ? -0.917 -6.544 -24.221 1.00 52.97 96 TYR A C 1
ATOM 766 O O . TYR A 1 96 ? -0.445 -7.659 -24.449 1.00 52.97 96 TYR A O 1
ATOM 774 N N . SER A 1 97 ? -0.769 -5.945 -23.039 1.00 54.41 97 SER A N 1
ATOM 775 C CA . SER A 1 97 ? -0.189 -6.641 -21.888 1.00 54.41 97 SER A CA 1
ATOM 776 C C . SER A 1 97 ? -1.288 -7.412 -21.158 1.00 54.41 97 SER A C 1
ATOM 778 O O . SER A 1 97 ? -2.222 -6.826 -20.603 1.00 54.41 97 SER A O 1
ATOM 780 N N . LYS A 1 98 ? -1.195 -8.747 -21.157 1.00 58.09 98 LYS A N 1
ATOM 781 C CA . LYS A 1 98 ? -2.099 -9.627 -20.408 1.00 58.09 98 LYS A CA 1
ATOM 782 C C . LYS A 1 98 ? -1.420 -10.085 -19.126 1.00 58.09 98 LYS A C 1
ATOM 784 O O . LYS A 1 98 ? -0.340 -10.670 -19.138 1.00 58.09 98 LYS A O 1
ATOM 789 N N . PHE A 1 99 ? -2.099 -9.879 -18.008 1.00 58.84 99 PHE A N 1
ATOM 790 C CA . PHE A 1 99 ? -1.657 -10.370 -16.710 1.00 58.84 99 PHE A CA 1
ATOM 791 C C . PHE A 1 99 ? -2.282 -11.739 -16.439 1.00 58.84 99 PHE A C 1
ATOM 793 O O . PHE A 1 99 ? -3.505 -11.871 -16.423 1.00 58.84 99 PHE A O 1
ATOM 800 N N . THR A 1 100 ? -1.453 -12.765 -16.233 1.00 54.97 100 THR A N 1
ATOM 801 C CA . THR A 1 100 ? -1.932 -14.123 -15.925 1.00 54.97 100 THR A CA 1
ATOM 802 C C . THR A 1 100 ? -1.545 -14.502 -14.502 1.00 54.97 100 THR A C 1
ATOM 804 O O . THR A 1 100 ? -0.361 -14.520 -14.169 1.00 54.97 100 THR A O 1
ATOM 807 N N . VAL A 1 101 ? -2.539 -14.829 -13.674 1.00 55.22 101 VAL A N 1
ATOM 808 C CA . VAL A 1 101 ? -2.358 -15.348 -12.311 1.00 55.22 101 VAL A CA 1
ATOM 809 C C . VAL A 1 101 ? -2.556 -16.861 -12.347 1.00 55.22 101 VAL A C 1
ATOM 811 O O . VAL A 1 101 ? -3.599 -17.329 -12.801 1.00 55.22 101 VAL A O 1
ATOM 814 N N . ARG A 1 102 ? -1.574 -17.639 -11.875 1.00 50.34 102 ARG A N 1
ATOM 815 C CA . ARG A 1 102 ? -1.766 -19.077 -11.628 1.00 50.34 102 ARG A CA 1
ATOM 816 C C . ARG A 1 102 ? -2.259 -19.266 -10.200 1.00 50.34 102 ARG A C 1
ATOM 818 O O . ARG A 1 102 ? -1.466 -19.19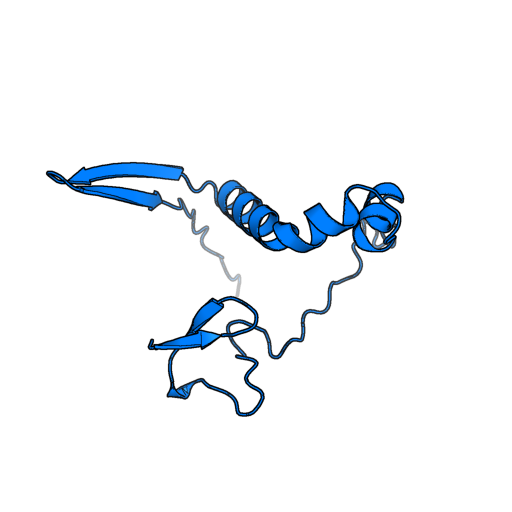7 -9.267 1.00 50.34 102 ARG A O 1
ATOM 825 N N . TYR A 1 103 ? -3.548 -19.526 -10.038 1.00 51.81 103 TYR A N 1
ATOM 826 C CA . TYR A 1 103 ? -4.114 -19.984 -8.771 1.00 51.81 103 TYR A CA 1
ATOM 827 C C . TYR A 1 103 ? -4.108 -21.515 -8.726 1.00 51.81 103 TYR A C 1
ATOM 829 O O . TYR A 1 103 ? -4.560 -22.176 -9.659 1.00 51.81 103 TYR A O 1
ATOM 837 N N . VAL A 1 104 ? -3.592 -22.078 -7.632 1.00 48.66 104 VAL A N 1
ATOM 838 C CA . VAL A 1 104 ? -3.802 -23.483 -7.267 1.00 48.66 104 VAL A CA 1
ATOM 839 C C . VAL A 1 104 ? -4.916 -23.479 -6.231 1.00 48.66 104 VAL A C 1
ATOM 841 O O . VAL A 1 104 ? -4.709 -23.027 -5.108 1.00 48.66 104 VAL A O 1
ATOM 844 N N . ILE A 1 105 ? -6.112 -23.916 -6.619 1.00 47.38 105 ILE A N 1
ATOM 845 C CA . ILE A 1 105 ? -7.209 -24.119 -5.672 1.00 47.38 105 ILE A CA 1
ATOM 846 C C . ILE A 1 105 ? -6.968 -25.487 -5.036 1.00 47.38 105 ILE A C 1
ATOM 848 O O . ILE A 1 105 ? -7.229 -26.514 -5.658 1.00 47.38 105 ILE A O 1
ATOM 852 N N . ALA A 1 106 ? -6.411 -25.506 -3.826 1.00 44.59 106 ALA A N 1
ATOM 853 C CA . ALA A 1 106 ? -6.382 -26.723 -3.026 1.00 44.59 106 ALA A CA 1
ATOM 854 C C . ALA A 1 106 ? -7.811 -27.000 -2.520 1.00 44.59 106 ALA A C 1
ATOM 856 O O . ALA A 1 106 ? -8.434 -26.085 -1.971 1.00 44.59 106 ALA A O 1
ATOM 857 N N . PRO A 1 107 ? -8.366 -28.209 -2.714 1.00 45.59 107 PRO A N 1
ATOM 858 C CA . PRO A 1 107 ? -9.667 -28.548 -2.159 1.00 45.59 107 PRO A CA 1
ATOM 859 C C . PRO A 1 107 ? -9.592 -28.505 -0.629 1.00 45.59 107 PRO A C 1
ATOM 861 O O . PRO A 1 107 ? -8.762 -29.174 -0.018 1.00 45.59 107 PRO A O 1
ATOM 864 N N . VAL A 1 108 ? -10.458 -27.703 -0.009 1.00 49.28 108 VAL A N 1
ATOM 865 C CA . VAL A 1 108 ? -10.663 -27.717 1.443 1.00 49.28 108 VAL A CA 1
ATOM 866 C C . VAL A 1 108 ? -11.573 -28.902 1.751 1.00 49.28 108 VAL A C 1
ATOM 868 O O . VAL A 1 108 ? -12.761 -28.872 1.434 1.00 49.28 108 VAL A O 1
ATOM 871 N N . THR A 1 109 ? -11.025 -29.961 2.340 1.00 46.53 109 THR A N 1
ATOM 872 C CA . THR A 1 109 ? -11.827 -31.042 2.920 1.00 46.53 109 THR A CA 1
ATOM 873 C C . THR A 1 109 ? -12.395 -30.560 4.249 1.00 46.53 109 THR A C 1
ATOM 875 O O . THR A 1 109 ? -11.663 -30.413 5.227 1.00 46.53 109 THR A O 1
ATOM 878 N N . PHE A 1 110 ? -13.699 -30.292 4.284 1.00 41.03 110 PHE A N 1
ATOM 879 C CA . PHE A 1 110 ? -14.430 -30.167 5.539 1.00 41.03 110 PHE A CA 1
ATOM 880 C C . PHE A 1 110 ? -14.660 -31.579 6.077 1.00 41.03 110 PHE A C 1
ATOM 882 O O . PHE A 1 110 ? -15.458 -32.327 5.518 1.00 41.03 110 PHE A O 1
ATOM 889 N N . ASN A 1 111 ? -13.933 -31.953 7.129 1.00 50.56 111 ASN A N 1
ATOM 890 C CA . ASN A 1 111 ? -14.281 -33.139 7.903 1.00 50.56 111 ASN A CA 1
ATOM 891 C C . ASN A 1 111 ? -15.579 -32.822 8.660 1.00 50.56 111 ASN A C 1
ATOM 893 O O . ASN A 1 111 ? -15.616 -31.844 9.411 1.00 50.56 111 ASN A O 1
ATOM 897 N N . GLN A 1 112 ? -16.632 -33.592 8.373 1.00 46.28 112 GLN A N 1
ATOM 898 C CA . GLN A 1 112 ? -17.891 -33.607 9.125 1.00 46.28 112 GLN A CA 1
ATOM 899 C C . GLN A 1 112 ? -17.712 -34.307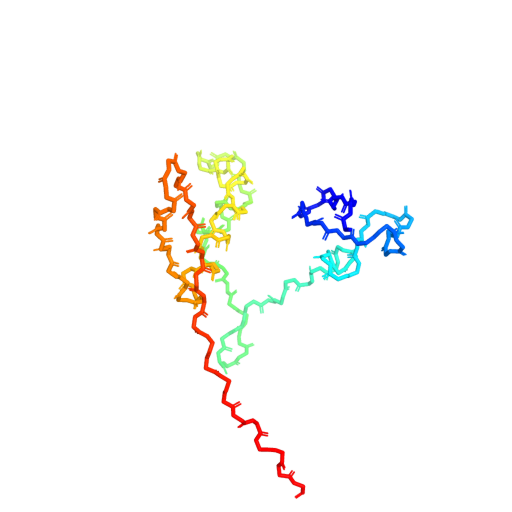 10.469 1.00 46.28 112 GLN A C 1
ATOM 901 O O . GLN A 1 112 ? -16.901 -35.260 10.526 1.00 46.28 112 GLN A O 1
#

Nearest PDB structures (foldseek):
  8wqk-assembly3_E  TM=2.923E-01  e=3.652E+00  Porcine epidemic diarrhea virus
  3dmp-assembly1_A  TM=3.203E-01  e=8.160E+00  Burkholderia pseudomallei

pLDDT: mean 72.59, std 12.93, range [41.03, 93.31]

Secondary structure (DSSP, 8-state):
--EEPTTT--EE-GGG--TTS--HHHHGGG----PPPB-TT--B-PPPHHHHHHHH-TTSTTHHHHHHHHHHHHHHHHHHHTT-EEEEEEETTEEEEEEE------------